Protein AF-A0A381VRX1-F1 (afdb_monomer_lite)

Structure (mmCIF, N/CA/C/O backbone):
data_AF-A0A381VRX1-F1
#
_entry.id   AF-A0A381VRX1-F1
#
loop_
_atom_site.group_PDB
_atom_site.id
_atom_site.type_symbol
_atom_site.label_atom_id
_atom_site.label_alt_id
_atom_site.label_comp_id
_atom_site.label_asym_id
_atom_site.label_entity_id
_atom_site.label_seq_id
_atom_site.pdbx_PDB_ins_code
_atom_site.Cartn_x
_atom_site.Cartn_y
_atom_site.Cartn_z
_atom_site.occupancy
_atom_site.B_iso_or_equiv
_atom_site.auth_seq_id
_atom_site.auth_comp_id
_atom_site.auth_asym_id
_atom_site.auth_atom_id
_atom_site.pdbx_PDB_model_num
ATOM 1 N N . MET A 1 1 ? 22.030 7.143 -60.521 1.00 48.06 1 MET A N 1
ATOM 2 C CA . MET A 1 1 ? 20.843 6.495 -59.911 1.00 48.06 1 MET A CA 1
ATOM 3 C C . MET A 1 1 ? 21.150 5.545 -58.736 1.00 48.06 1 MET A C 1
ATOM 5 O O . MET A 1 1 ? 20.230 4.928 -58.232 1.00 48.06 1 MET A O 1
ATOM 9 N N . LYS A 1 2 ? 22.395 5.451 -58.228 1.00 51.28 2 LYS A N 1
ATOM 10 C CA . LYS A 1 2 ? 22.764 4.557 -57.102 1.00 51.28 2 LYS A CA 1
ATOM 11 C C . LYS A 1 2 ? 22.853 5.228 -55.718 1.00 51.28 2 LYS A C 1
ATOM 13 O O . LYS A 1 2 ? 22.964 4.527 -54.724 1.00 51.28 2 LYS A O 1
ATOM 18 N N . LYS A 1 3 ? 22.794 6.565 -55.631 1.00 51.31 3 LYS A N 1
ATOM 19 C CA . LYS A 1 3 ? 22.964 7.298 -54.357 1.00 51.31 3 LYS A CA 1
ATOM 20 C C . LYS A 1 3 ? 21.687 7.378 -53.509 1.00 51.31 3 LYS A C 1
ATOM 22 O O . LYS A 1 3 ? 21.781 7.436 -52.293 1.00 51.31 3 LYS A O 1
ATOM 27 N N . TYR A 1 4 ? 20.510 7.296 -54.133 1.00 53.47 4 TYR A N 1
ATOM 28 C CA . TYR A 1 4 ? 19.224 7.331 -53.423 1.00 53.47 4 TYR A CA 1
ATOM 29 C C . TYR A 1 4 ? 18.773 5.956 -52.906 1.00 53.47 4 TYR A C 1
ATOM 31 O O . TYR A 1 4 ? 17.928 5.887 -52.025 1.00 53.47 4 TYR A O 1
ATOM 39 N N . SER A 1 5 ? 19.385 4.865 -53.383 1.00 50.56 5 SER A N 1
ATOM 40 C CA . SER A 1 5 ? 19.054 3.503 -52.937 1.00 50.56 5 SER A CA 1
ATOM 41 C C . SER A 1 5 ? 19.577 3.176 -51.532 1.00 50.56 5 SER A C 1
ATOM 43 O O . SER A 1 5 ? 19.091 2.235 -50.918 1.00 50.56 5 SER A O 1
ATOM 45 N N . ILE A 1 6 ? 20.554 3.934 -51.018 1.00 53.62 6 ILE A N 1
ATOM 46 C CA . ILE A 1 6 ? 21.121 3.727 -49.672 1.00 53.62 6 ILE A CA 1
ATOM 47 C C . ILE A 1 6 ? 20.293 4.467 -48.606 1.00 53.62 6 ILE A C 1
ATOM 49 O O . ILE A 1 6 ? 20.218 4.019 -47.467 1.00 53.62 6 ILE A O 1
ATOM 53 N N . LEU A 1 7 ? 19.598 5.551 -48.975 1.00 49.31 7 LEU A N 1
ATOM 54 C CA . LEU A 1 7 ? 18.791 6.335 -48.033 1.00 49.31 7 LEU A CA 1
ATOM 55 C C . LEU A 1 7 ? 17.488 5.618 -47.633 1.00 49.31 7 LEU A C 1
ATOM 57 O O . LEU A 1 7 ? 17.023 5.773 -46.509 1.00 49.31 7 LEU A O 1
ATOM 61 N N . SER A 1 8 ? 16.938 4.769 -48.507 1.00 50.97 8 SER A N 1
ATOM 62 C CA . SER A 1 8 ? 15.748 3.960 -48.203 1.00 50.97 8 SER A CA 1
ATOM 63 C C . SER A 1 8 ? 16.028 2.743 -47.310 1.00 50.97 8 SER A C 1
ATOM 65 O O . SER A 1 8 ? 15.086 2.172 -46.771 1.00 50.97 8 SER A O 1
ATOM 67 N N . LEU A 1 9 ? 17.295 2.355 -47.110 1.00 50.16 9 LEU A N 1
ATOM 68 C CA . LEU A 1 9 ? 17.658 1.202 -46.274 1.00 50.16 9 LEU A CA 1
ATOM 69 C C . LEU A 1 9 ? 17.805 1.564 -44.781 1.00 50.16 9 LEU A C 1
ATOM 71 O O . LEU A 1 9 ? 17.722 0.685 -43.929 1.00 50.16 9 LEU A O 1
ATOM 75 N N . LEU A 1 10 ? 17.967 2.850 -44.439 1.00 51.22 10 LEU A N 1
ATOM 76 C CA . LEU A 1 10 ? 18.175 3.288 -43.049 1.00 51.22 10 LEU A CA 1
ATOM 77 C C . LEU A 1 10 ? 16.875 3.384 -42.222 1.00 51.22 10 LEU A C 1
ATOM 79 O O . LEU A 1 10 ? 16.928 3.465 -41.000 1.00 51.22 10 LEU A O 1
ATOM 83 N N . VAL A 1 11 ? 15.704 3.367 -42.868 1.00 51.97 11 VAL A N 1
ATOM 84 C CA . VAL A 1 11 ? 14.400 3.581 -42.203 1.00 51.97 11 VAL A CA 1
ATOM 85 C C . VAL A 1 11 ? 13.815 2.286 -41.613 1.00 51.97 11 VAL A C 1
ATOM 87 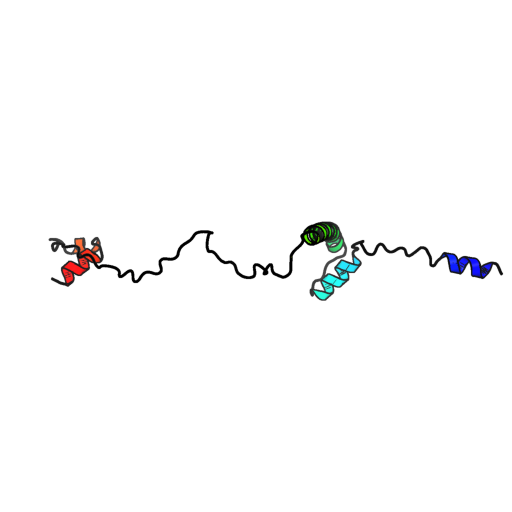O O . VAL A 1 11 ? 12.939 2.338 -40.757 1.00 51.97 11 VAL A O 1
ATOM 90 N N . ILE A 1 12 ? 14.328 1.113 -41.996 1.00 52.44 12 ILE A N 1
ATOM 91 C CA . ILE A 1 12 ? 13.737 -0.189 -41.625 1.00 52.44 12 ILE A CA 1
ATOM 92 C C . ILE A 1 12 ? 14.284 -0.731 -40.280 1.00 52.44 12 ILE A C 1
ATOM 94 O O . ILE A 1 12 ? 13.783 -1.720 -39.759 1.00 52.44 12 ILE A O 1
ATOM 98 N N . ILE A 1 13 ? 15.278 -0.080 -39.658 1.00 55.34 13 ILE A N 1
ATOM 99 C CA . ILE A 1 13 ? 15.962 -0.612 -38.454 1.00 55.34 13 ILE A CA 1
ATOM 100 C C . ILE A 1 13 ? 15.366 -0.085 -37.129 1.00 55.34 13 ILE A C 1
ATOM 102 O O . ILE A 1 13 ? 15.742 -0.545 -36.055 1.00 55.34 13 ILE A O 1
ATOM 106 N N . SER A 1 14 ? 14.381 0.819 -37.148 1.00 48.91 14 SER A N 1
ATOM 107 C CA . SER A 1 14 ? 13.710 1.252 -35.909 1.00 48.91 14 SER A CA 1
ATOM 108 C C . SER A 1 14 ? 12.551 0.316 -35.544 1.00 48.91 14 SER A C 1
ATOM 110 O O . SER A 1 14 ? 11.389 0.708 -35.510 1.00 48.91 14 SER A O 1
ATOM 112 N N . CYS A 1 15 ? 12.862 -0.955 -35.285 1.00 50.94 15 CYS A N 1
ATOM 113 C CA . CYS A 1 15 ? 11.932 -1.857 -34.612 1.00 50.94 15 CYS A CA 1
ATOM 114 C C . CYS A 1 15 ? 12.092 -1.655 -33.100 1.00 50.94 15 CYS A C 1
ATOM 116 O O . CYS A 1 15 ? 12.792 -2.403 -32.420 1.00 50.94 15 CYS A O 1
ATOM 118 N N . SER A 1 16 ? 11.503 -0.581 -32.581 1.00 59.72 16 SER A N 1
ATOM 119 C CA . SER A 1 16 ? 11.380 -0.371 -31.139 1.00 59.72 16 SER A CA 1
ATOM 120 C C . SER A 1 16 ? 10.378 -1.387 -30.608 1.00 59.72 16 SER A C 1
ATOM 122 O O . SER A 1 16 ? 9.220 -1.346 -31.010 1.00 59.72 16 SER A O 1
ATOM 124 N N . ASP A 1 17 ? 10.807 -2.302 -29.740 1.00 64.06 17 ASP A N 1
ATOM 125 C CA . ASP A 1 17 ? 9.885 -3.182 -29.023 1.00 64.06 17 ASP A CA 1
ATOM 126 C C . ASP A 1 17 ? 9.001 -2.303 -28.114 1.00 64.06 17 ASP A C 1
ATOM 128 O O . ASP A 1 17 ? 9.510 -1.758 -27.124 1.00 64.06 17 ASP A O 1
ATOM 132 N N . PRO A 1 18 ? 7.705 -2.102 -28.439 1.00 64.00 18 PRO A N 1
ATOM 133 C CA . PRO A 1 18 ? 6.827 -1.248 -27.639 1.00 64.00 18 PRO A CA 1
ATOM 134 C C . PRO A 1 18 ? 6.639 -1.825 -26.233 1.00 64.00 18 PRO A C 1
ATOM 136 O O . PRO A 1 18 ? 6.239 -1.121 -25.306 1.00 64.00 18 PRO A O 1
ATOM 139 N N . GLU A 1 19 ? 6.972 -3.104 -26.050 1.00 73.69 19 GLU A N 1
ATOM 140 C CA . GLU A 1 19 ? 6.988 -3.768 -24.772 1.00 73.69 19 GLU A CA 1
ATOM 141 C C . GLU A 1 19 ? 8.348 -3.701 -24.068 1.00 73.69 19 GLU A C 1
ATOM 143 O O . GLU A 1 19 ? 8.538 -4.427 -23.105 1.00 73.69 19 GLU A O 1
ATOM 148 N N . LYS A 1 20 ? 9.314 -2.845 -24.389 1.00 86.94 20 LYS A N 1
ATOM 149 C CA . LYS A 1 20 ? 10.513 -2.734 -23.533 1.00 86.94 20 LYS A CA 1
ATOM 150 C C . LYS A 1 20 ? 10.417 -1.545 -22.580 1.00 86.94 20 LYS A C 1
ATOM 152 O O . LYS A 1 20 ? 10.304 -0.407 -23.018 1.00 86.94 20 LYS A O 1
ATOM 157 N N . ILE A 1 21 ? 10.492 -1.779 -21.263 1.00 90.75 21 ILE A N 1
ATOM 158 C CA . ILE A 1 21 ? 10.708 -0.673 -20.312 1.00 90.75 21 ILE A CA 1
ATOM 159 C C . ILE A 1 21 ? 12.183 -0.261 -20.371 1.00 90.75 21 ILE A C 1
ATOM 161 O O . ILE A 1 21 ? 13.073 -1.104 -20.279 1.00 90.75 21 ILE A O 1
ATOM 165 N N . VAL A 1 22 ? 12.427 1.041 -20.520 1.00 92.69 22 VAL A N 1
ATOM 166 C CA . VAL A 1 22 ? 13.761 1.657 -20.547 1.00 92.69 22 VAL A CA 1
ATOM 167 C C . VAL A 1 22 ? 13.829 2.827 -19.564 1.00 92.69 22 VAL A C 1
ATOM 169 O O . VAL A 1 22 ? 12.792 3.362 -19.164 1.00 92.69 22 VAL A O 1
ATOM 172 N N . LYS A 1 23 ? 15.044 3.269 -19.208 1.00 93.56 23 LYS A N 1
ATOM 173 C CA . LYS A 1 23 ? 15.284 4.365 -18.246 1.00 93.56 23 LYS A CA 1
ATOM 174 C C . LYS A 1 23 ? 14.500 5.649 -18.562 1.00 93.56 23 LYS A C 1
ATOM 176 O O . LYS A 1 23 ? 14.034 6.323 -17.652 1.00 93.56 23 LYS A O 1
ATOM 181 N N . GLN A 1 24 ? 14.295 5.963 -19.843 1.00 93.25 24 GLN A N 1
ATOM 182 C CA . GLN A 1 24 ? 13.554 7.156 -20.274 1.00 93.25 24 GLN A CA 1
ATOM 183 C C . GLN A 1 24 ? 12.078 7.149 -19.834 1.00 93.25 24 GLN A C 1
ATOM 185 O O . GLN A 1 24 ? 11.495 8.204 -19.572 1.00 93.25 24 GLN A O 1
ATOM 190 N N . HIS A 1 25 ? 11.466 5.968 -19.705 1.00 94.38 25 HIS A N 1
ATOM 191 C CA . HIS A 1 25 ? 10.113 5.852 -19.158 1.00 94.38 25 HIS A CA 1
ATOM 192 C C . HIS A 1 25 ? 10.089 6.221 -17.671 1.00 94.38 25 HIS A C 1
ATOM 194 O O . HIS A 1 25 ? 9.188 6.935 -17.239 1.00 94.38 25 HIS A O 1
ATOM 200 N N . LEU A 1 26 ? 11.108 5.804 -16.909 1.00 94.81 26 LEU A N 1
ATOM 201 C CA . LEU A 1 26 ? 11.250 6.171 -15.499 1.00 94.81 26 LEU A CA 1
ATOM 202 C C . LEU A 1 26 ? 11.498 7.678 -15.336 1.00 94.81 26 LEU A C 1
ATOM 204 O O . LEU A 1 26 ? 10.826 8.301 -14.525 1.00 94.81 26 LEU A O 1
ATOM 208 N N . GLN A 1 27 ? 12.342 8.281 -16.181 1.00 95.19 27 GLN A N 1
ATOM 209 C CA . GLN A 1 27 ? 12.553 9.740 -16.219 1.00 95.19 27 GLN A CA 1
ATOM 210 C C . GLN A 1 27 ? 11.264 10.530 -16.483 1.00 95.19 27 GLN A C 1
ATOM 212 O O . GLN A 1 27 ? 11.058 11.625 -15.964 1.00 95.19 27 GLN A O 1
ATOM 217 N N . SER A 1 28 ? 10.376 9.982 -17.312 1.00 95.75 28 SER A N 1
ATOM 218 C CA . SER A 1 28 ? 9.078 10.606 -17.569 1.00 95.75 28 SER A CA 1
ATOM 219 C C . SER A 1 28 ? 8.152 10.470 -16.356 1.00 95.75 28 SER A C 1
ATOM 221 O O . SER A 1 28 ? 7.476 11.429 -15.989 1.00 95.75 28 SER A O 1
ATOM 223 N N . ALA A 1 29 ? 8.141 9.298 -15.715 1.00 95.56 29 ALA A N 1
ATOM 224 C CA . ALA A 1 29 ? 7.307 9.018 -14.550 1.00 95.56 29 ALA A CA 1
ATOM 225 C C . ALA A 1 29 ? 7.739 9.810 -13.305 1.00 95.56 29 ALA A C 1
ATOM 227 O O . ALA A 1 29 ? 6.891 10.416 -12.658 1.00 95.56 29 ALA A O 1
ATOM 228 N N . GLU A 1 30 ? 9.038 9.871 -12.998 1.00 96.12 30 GLU A N 1
ATOM 229 C CA . GLU A 1 30 ? 9.556 10.622 -11.844 1.00 96.12 30 GLU A CA 1
ATOM 230 C C . GLU A 1 30 ? 9.189 12.112 -11.949 1.00 96.12 30 GLU A C 1
ATOM 232 O O . GLU A 1 30 ? 8.711 12.693 -10.978 1.00 96.12 30 GLU A O 1
ATOM 237 N N . LYS A 1 31 ? 9.252 12.697 -13.157 1.00 96.75 31 LYS A N 1
ATOM 238 C CA . LYS A 1 31 ? 8.838 14.083 -13.404 1.00 96.75 31 LYS A CA 1
ATOM 239 C C . LYS A 1 31 ? 7.349 14.303 -13.138 1.00 96.75 31 LYS A C 1
ATOM 241 O O . LYS A 1 31 ? 6.981 15.330 -12.576 1.00 96.75 31 LYS A O 1
ATOM 246 N N . LEU A 1 32 ? 6.491 13.361 -13.540 1.00 97.44 32 LEU A N 1
ATOM 247 C CA . LEU A 1 32 ? 5.052 13.428 -13.257 1.00 97.44 32 LEU A CA 1
ATOM 248 C C . LEU A 1 32 ? 4.757 13.289 -11.759 1.00 97.44 32 LEU A C 1
ATOM 250 O O . LEU A 1 32 ? 3.807 13.889 -11.266 1.00 97.44 32 LEU A O 1
ATOM 254 N N . MET A 1 33 ? 5.570 12.509 -11.048 1.00 97.12 33 MET A N 1
ATOM 255 C CA . MET A 1 33 ? 5.440 12.273 -9.610 1.00 97.12 33 MET A CA 1
ATOM 256 C C . MET A 1 33 ? 6.111 13.351 -8.744 1.00 97.12 33 MET A C 1
ATOM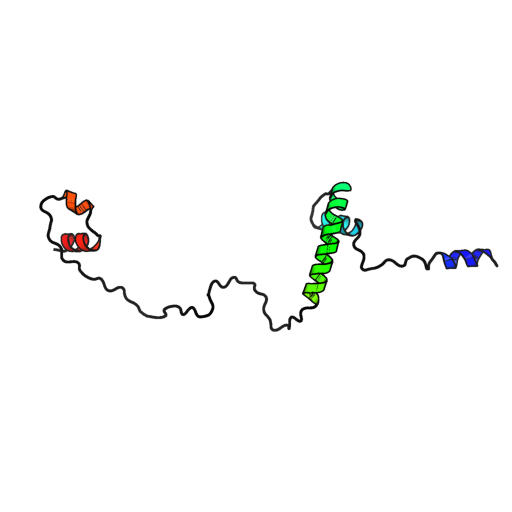 258 O O . MET A 1 33 ? 5.928 13.336 -7.531 1.00 97.12 33 MET A O 1
ATOM 262 N N . GLY A 1 34 ? 6.875 14.276 -9.336 1.00 97.31 34 GLY A N 1
ATOM 263 C CA . GLY A 1 34 ? 7.638 15.285 -8.595 1.00 97.31 34 GLY A CA 1
ATOM 264 C C . GLY A 1 34 ? 8.839 14.708 -7.837 1.00 97.31 34 GLY A C 1
ATOM 265 O O . GLY A 1 34 ? 9.183 15.208 -6.770 1.00 97.31 34 GLY A O 1
ATOM 266 N N . LEU A 1 35 ? 9.444 13.642 -8.364 1.00 97.19 35 LEU A N 1
ATOM 267 C CA . LEU A 1 35 ? 10.620 12.976 -7.805 1.00 97.19 35 LEU A CA 1
ATOM 268 C C . LEU A 1 35 ? 11.850 13.228 -8.682 1.00 97.19 35 LEU A C 1
ATOM 270 O O . LEU A 1 35 ? 11.740 13.360 -9.901 1.00 97.19 35 LEU A O 1
ATOM 274 N N . GLU A 1 36 ? 13.027 13.230 -8.060 1.00 96.81 36 GLU A N 1
ATOM 275 C CA . GLU A 1 36 ? 14.315 13.332 -8.745 1.00 96.81 36 GLU A CA 1
ATOM 276 C C . GLU A 1 36 ? 15.191 12.138 -8.372 1.00 96.81 36 GLU A C 1
ATOM 278 O O . GLU A 1 36 ? 15.421 11.873 -7.194 1.00 96.81 36 GLU A O 1
ATOM 283 N N . PHE A 1 37 ? 15.688 11.429 -9.384 1.00 97.06 37 PHE A N 1
ATOM 284 C CA . PHE A 1 37 ? 16.629 10.327 -9.215 1.00 97.06 37 PHE A CA 1
ATOM 285 C C . PHE A 1 37 ? 17.927 10.614 -9.974 1.00 97.06 37 PHE A C 1
ATOM 287 O O . PHE A 1 37 ? 17.943 11.241 -11.039 1.00 97.06 37 PHE A O 1
ATOM 294 N N . THR A 1 38 ? 19.042 10.122 -9.456 1.00 97.44 38 THR A N 1
ATOM 295 C CA . THR A 1 38 ? 20.316 10.040 -10.176 1.00 97.44 38 THR A CA 1
ATOM 296 C C . THR A 1 38 ? 20.274 8.915 -11.214 1.00 97.44 38 THR A C 1
ATOM 298 O O . THR A 1 38 ? 19.414 8.035 -11.174 1.00 97.44 38 THR A O 1
ATOM 301 N N . ASP A 1 39 ? 21.208 8.900 -12.170 1.00 96.12 39 ASP A N 1
ATOM 302 C CA . ASP A 1 39 ? 21.255 7.817 -13.169 1.00 96.12 39 ASP A CA 1
ATOM 303 C C . ASP A 1 39 ? 21.483 6.437 -12.522 1.00 96.12 39 ASP A C 1
ATOM 305 O O . ASP A 1 39 ? 20.817 5.471 -12.878 1.00 96.12 39 ASP A O 1
ATOM 309 N N . SER A 1 40 ? 22.328 6.361 -11.488 1.00 97.56 40 SER A N 1
ATOM 310 C CA . SER A 1 40 ? 22.586 5.110 -10.759 1.00 97.56 40 SER A CA 1
ATOM 311 C C . SER A 1 40 ? 21.359 4.590 -10.0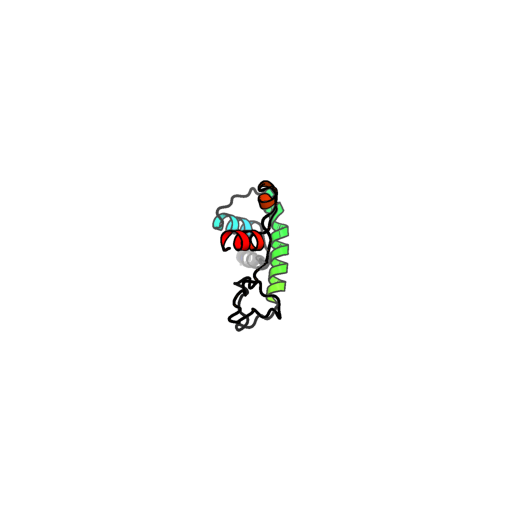01 1.00 97.56 40 SER A C 1
ATOM 313 O O . SER A 1 40 ? 21.160 3.378 -9.889 1.00 97.56 40 SER A O 1
ATOM 315 N N . GLU A 1 41 ? 20.526 5.483 -9.466 1.00 97.56 41 GLU A N 1
ATOM 316 C CA . GLU A 1 41 ? 19.274 5.097 -8.806 1.00 97.56 41 GLU A CA 1
ATOM 317 C C . GLU A 1 41 ? 18.263 4.581 -9.828 1.00 97.56 41 GLU A C 1
ATOM 319 O O . GLU A 1 41 ? 17.653 3.533 -9.612 1.00 97.56 41 GLU A O 1
ATOM 324 N N . ARG A 1 42 ? 18.149 5.239 -10.989 1.00 96.94 42 ARG A N 1
ATOM 325 C CA . ARG A 1 42 ? 17.298 4.757 -12.088 1.00 96.94 42 ARG A CA 1
ATOM 326 C C . ARG A 1 42 ? 17.699 3.360 -12.557 1.00 96.94 42 ARG A C 1
ATOM 328 O O . ARG A 1 42 ? 16.825 2.542 -12.845 1.00 96.94 42 ARG A O 1
ATOM 335 N N . ASP A 1 43 ? 18.995 3.069 -12.575 1.00 96.00 43 ASP A N 1
ATOM 336 C CA . ASP A 1 43 ? 19.528 1.756 -12.960 1.00 96.00 43 ASP A CA 1
ATOM 337 C C . ASP A 1 43 ? 19.159 0.676 -11.964 1.00 96.00 43 ASP A C 1
ATOM 339 O O . ASP A 1 43 ? 18.822 -0.440 -12.353 1.00 96.00 43 ASP A O 1
ATOM 343 N N . SER A 1 44 ? 19.157 1.042 -10.687 1.00 97.12 44 SER A N 1
ATOM 344 C CA . SER A 1 44 ? 18.763 0.155 -9.599 1.00 97.12 44 SER A CA 1
ATOM 345 C C . SER A 1 44 ? 17.252 -0.115 -9.601 1.00 97.12 44 SER A C 1
ATOM 347 O O . SER A 1 44 ? 16.822 -1.219 -9.277 1.00 97.12 44 SER A O 1
ATOM 349 N N . ILE A 1 45 ? 16.437 0.864 -10.009 1.00 96.56 45 ILE A N 1
ATOM 350 C CA . ILE A 1 45 ? 14.969 0.754 -10.063 1.00 96.56 45 ILE A CA 1
ATOM 351 C C . ILE A 1 45 ? 14.494 -0.053 -11.283 1.00 96.56 45 ILE A C 1
ATOM 353 O O . ILE A 1 45 ? 13.502 -0.784 -11.203 1.00 96.56 45 ILE A O 1
ATOM 357 N N . LEU A 1 46 ? 15.176 0.080 -12.425 1.00 95.56 46 LEU A N 1
ATOM 358 C CA . LEU A 1 46 ? 14.719 -0.451 -13.713 1.00 95.56 46 LEU A CA 1
ATOM 359 C C . LEU A 1 46 ? 14.367 -1.958 -13.696 1.00 95.56 46 LEU A C 1
ATOM 361 O O . LEU A 1 46 ? 13.303 -2.297 -14.224 1.00 95.56 46 LEU A O 1
ATOM 365 N N . PRO A 1 47 ? 15.163 -2.865 -13.090 1.00 95.69 47 PRO A N 1
ATOM 366 C CA . PRO A 1 47 ? 14.807 -4.282 -12.997 1.00 95.69 47 PRO A CA 1
ATOM 367 C C . PRO A 1 47 ? 13.482 -4.523 -12.262 1.00 95.69 47 PRO A C 1
ATOM 369 O O . PRO A 1 47 ? 12.651 -5.293 -12.742 1.00 95.69 47 PRO A O 1
ATOM 372 N N . GLY A 1 48 ? 13.243 -3.810 -11.157 1.00 96.56 48 GLY A N 1
ATOM 373 C CA . GLY A 1 48 ? 12.007 -3.931 -10.380 1.00 96.56 48 GLY A CA 1
ATOM 374 C C . GLY A 1 48 ? 10.775 -3.477 -11.164 1.00 96.56 48 GLY A C 1
ATOM 375 O O . GLY A 1 48 ? 9.729 -4.119 -11.110 1.00 96.56 48 GLY A O 1
ATOM 376 N N . LEU A 1 49 ? 10.892 -2.423 -11.980 1.00 94.69 49 LEU A N 1
ATOM 377 C CA . LEU A 1 49 ? 9.797 -2.005 -12.865 1.00 94.69 49 LEU A CA 1
ATOM 378 C C . LEU A 1 49 ? 9.477 -3.042 -13.946 1.00 94.69 49 LEU A C 1
ATOM 380 O O . LEU A 1 49 ? 8.311 -3.218 -14.306 1.00 94.69 49 LEU A O 1
ATOM 384 N N . ILE A 1 50 ? 10.498 -3.720 -14.477 1.00 94.56 50 ILE A N 1
ATOM 385 C CA . ILE A 1 50 ? 10.313 -4.795 -15.458 1.00 94.56 50 ILE A CA 1
ATOM 386 C C . ILE A 1 50 ? 9.558 -5.963 -14.814 1.00 94.56 50 ILE A C 1
ATOM 388 O O . ILE A 1 50 ? 8.599 -6.462 -15.409 1.00 94.56 50 ILE A O 1
ATOM 392 N N .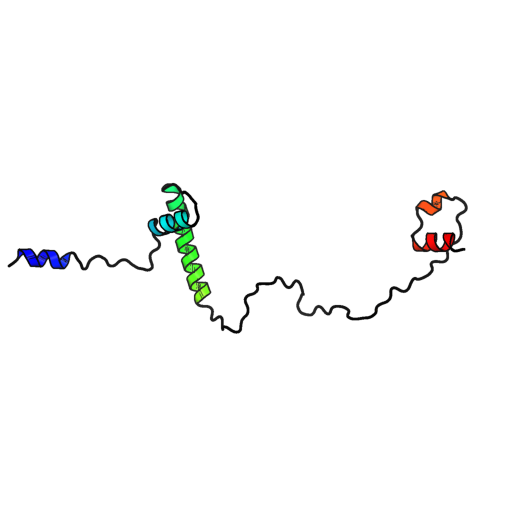 GLU A 1 51 ? 9.937 -6.348 -13.594 1.00 95.88 51 GLU A N 1
ATOM 393 C CA . GLU A 1 51 ? 9.259 -7.392 -12.823 1.00 95.88 51 GLU A CA 1
ATOM 394 C C . GLU A 1 51 ? 7.799 -7.021 -12.523 1.00 95.88 51 GLU A C 1
ATOM 396 O O . GLU A 1 51 ? 6.887 -7.771 -12.880 1.00 95.88 51 GLU A O 1
ATOM 401 N N . LEU A 1 52 ? 7.560 -5.829 -11.965 1.00 95.75 52 LEU A N 1
ATOM 402 C CA . LEU A 1 52 ? 6.215 -5.326 -11.667 1.00 95.75 52 LEU A CA 1
ATOM 403 C C . LEU A 1 52 ? 5.332 -5.312 -12.914 1.00 95.75 52 LEU A C 1
ATOM 405 O O . LEU A 1 52 ? 4.156 -5.667 -12.852 1.00 95.75 52 LEU A O 1
ATOM 409 N N . ARG A 1 53 ? 5.879 -4.948 -14.080 1.00 93.88 53 ARG A N 1
ATOM 410 C CA . ARG A 1 53 ? 5.109 -5.000 -15.326 1.00 93.88 53 ARG A CA 1
ATOM 411 C C . ARG A 1 53 ? 4.693 -6.425 -15.687 1.00 93.88 53 ARG A C 1
ATOM 413 O O . ARG A 1 53 ? 3.583 -6.609 -16.184 1.00 93.88 53 ARG A O 1
ATOM 420 N N . GLY A 1 54 ? 5.559 -7.412 -15.462 1.00 94.00 54 GLY A N 1
ATOM 421 C CA . GLY A 1 54 ? 5.218 -8.827 -15.612 1.00 94.00 54 GLY A CA 1
ATOM 422 C C . GLY A 1 54 ? 4.041 -9.212 -14.716 1.00 94.00 54 GLY A C 1
ATOM 423 O O . GLY A 1 54 ? 3.024 -9.687 -15.215 1.00 94.00 54 GLY A O 1
ATOM 424 N N . GLN A 1 55 ? 4.120 -8.865 -13.432 1.00 96.69 55 GLN A N 1
ATOM 425 C CA . GLN A 1 55 ? 3.053 -9.123 -12.461 1.00 96.69 55 GLN A CA 1
ATOM 426 C C . GLN A 1 55 ? 1.728 -8.450 -12.860 1.00 96.69 55 GLN A C 1
ATOM 428 O O . GLN A 1 55 ? 0.673 -9.080 -12.826 1.00 96.69 55 GLN A O 1
ATOM 433 N N . TYR A 1 56 ? 1.757 -7.197 -13.329 1.00 95.31 56 TYR A N 1
ATOM 434 C CA . TYR A 1 56 ? 0.557 -6.528 -13.844 1.00 95.31 56 TYR A CA 1
ATOM 435 C C . TYR A 1 56 ? -0.026 -7.219 -15.080 1.00 95.31 56 TYR A C 1
ATOM 437 O O . TYR A 1 56 ? -1.248 -7.260 -15.228 1.00 95.31 56 TYR A O 1
ATOM 445 N N . LYS A 1 57 ? 0.813 -7.749 -15.981 1.00 94.06 57 LYS A N 1
ATOM 446 C CA . LYS A 1 57 ? 0.326 -8.545 -17.117 1.00 94.06 57 LYS A CA 1
ATOM 447 C C . LYS A 1 57 ? -0.374 -9.808 -16.628 1.00 94.06 57 LYS A C 1
ATOM 449 O O . LYS A 1 57 ? -1.417 -10.140 -17.178 1.00 94.06 57 LYS A O 1
ATOM 454 N N . ASP A 1 58 ? 0.155 -10.472 -15.605 1.00 95.75 58 ASP A N 1
ATOM 455 C CA . ASP A 1 58 ? -0.473 -11.658 -15.020 1.00 95.75 58 ASP A CA 1
ATOM 456 C C . ASP A 1 58 ? -1.809 -11.331 -14.347 1.00 95.75 58 ASP A C 1
ATOM 458 O O . ASP A 1 58 ? -2.802 -12.000 -14.620 1.00 95.75 58 ASP A O 1
ATOM 462 N N . LEU A 1 59 ? -1.882 -10.245 -13.570 1.00 94.06 59 LEU A N 1
ATOM 463 C CA . LEU A 1 59 ? -3.137 -9.776 -12.970 1.00 94.06 59 LEU A CA 1
ATOM 464 C C . LEU A 1 59 ? -4.205 -9.457 -14.024 1.00 94.06 59 LEU A C 1
ATOM 466 O O . LEU A 1 59 ? -5.373 -9.774 -13.834 1.00 94.06 59 LEU A O 1
ATOM 470 N N . ARG A 1 60 ? -3.814 -8.870 -15.162 1.00 93.31 60 ARG A N 1
ATOM 471 C CA . ARG A 1 60 ? -4.734 -8.543 -16.267 1.00 93.31 60 ARG A CA 1
ATOM 472 C C . ARG A 1 60 ? -5.227 -9.758 -17.055 1.00 93.31 60 ARG A C 1
ATOM 474 O O . ARG A 1 60 ? -6.125 -9.595 -17.874 1.00 93.31 60 ARG A O 1
ATOM 481 N N . LYS A 1 61 ? -4.661 -10.952 -16.837 1.00 95.06 61 LYS A N 1
ATOM 482 C CA . LYS A 1 61 ? -5.205 -12.205 -17.390 1.00 95.06 61 LYS A CA 1
ATOM 483 C C . LYS A 1 61 ? -6.434 -12.685 -16.620 1.00 95.06 61 LYS A C 1
ATOM 485 O O . LYS A 1 61 ? -7.170 -13.516 -17.139 1.00 95.06 61 LYS A O 1
ATOM 490 N N . LEU A 1 62 ? -6.642 -12.202 -15.392 1.00 91.75 62 LEU A N 1
ATOM 491 C CA . LEU A 1 62 ? -7.825 -12.537 -14.614 1.00 91.75 62 LEU A CA 1
ATOM 492 C C . LEU A 1 62 ? -9.056 -11.871 -15.237 1.00 91.75 62 LEU A C 1
ATOM 494 O O . LEU A 1 62 ? -9.109 -10.649 -15.375 1.00 91.75 62 LEU A O 1
ATOM 498 N N . GLU A 1 63 ? -10.063 -12.672 -15.574 1.00 90.44 63 GLU A N 1
ATOM 499 C CA . GLU A 1 63 ? -11.355 -12.151 -16.007 1.00 90.44 63 GLU A CA 1
ATOM 500 C C . GLU A 1 63 ? -12.103 -11.573 -14.801 1.00 90.44 63 GLU A C 1
ATOM 502 O O . GLU A 1 63 ? -12.578 -12.298 -13.927 1.00 90.44 63 GLU A O 1
ATOM 507 N N . LEU A 1 64 ? -12.189 -10.244 -14.750 1.00 86.06 64 LEU A N 1
ATOM 508 C CA . LEU A 1 64 ? -12.953 -9.502 -13.752 1.00 86.06 64 LEU A CA 1
ATOM 509 C C . LEU A 1 64 ? -14.212 -8.939 -14.419 1.00 86.06 64 LEU A C 1
ATOM 511 O O . LEU A 1 64 ? -14.149 -7.880 -15.049 1.00 86.06 64 LEU A O 1
ATOM 515 N N . PRO A 1 65 ? -15.356 -9.640 -14.344 1.00 89.69 65 PRO A N 1
ATOM 516 C CA . PRO A 1 65 ? -16.580 -9.149 -14.953 1.00 89.69 65 PRO A CA 1
ATOM 517 C C . PRO A 1 65 ? -17.069 -7.883 -14.237 1.00 89.69 65 PRO A C 1
ATOM 519 O O . PRO A 1 65 ? -16.956 -7.764 -13.021 1.00 89.69 65 PRO A O 1
ATOM 522 N N . ASN A 1 66 ? -17.677 -6.956 -14.984 1.00 89.38 66 ASN A N 1
ATOM 523 C CA . ASN A 1 66 ? -18.072 -5.623 -14.490 1.00 89.38 66 ASN A CA 1
ATOM 524 C C . ASN A 1 66 ? -19.027 -5.624 -13.279 1.00 89.38 66 ASN A C 1
ATOM 526 O O . ASN A 1 66 ? -19.205 -4.587 -12.648 1.00 89.38 66 ASN A O 1
ATOM 530 N N . HIS A 1 67 ? -19.675 -6.753 -12.970 1.00 89.62 67 HIS A N 1
ATOM 531 C CA . HIS A 1 67 ? -20.534 -6.886 -11.790 1.00 89.62 67 HIS A CA 1
ATOM 532 C C . HIS A 1 67 ? -19.748 -7.146 -10.493 1.00 89.62 67 HIS A C 1
ATOM 534 O O . HIS A 1 67 ? -20.322 -7.068 -9.408 1.00 89.62 67 HIS A O 1
ATOM 540 N N . VAL A 1 68 ? -18.455 -7.474 -10.578 1.00 84.25 68 VAL A N 1
ATOM 541 C CA . VAL A 1 68 ? -17.583 -7.623 -9.410 1.00 84.25 68 VAL A CA 1
ATOM 542 C C . VAL A 1 68 ? -17.209 -6.229 -8.924 1.00 84.25 68 VAL A C 1
ATOM 544 O O . VAL A 1 68 ? -16.471 -5.499 -9.582 1.00 84.25 68 VAL A O 1
ATOM 547 N N . THR A 1 69 ? -17.744 -5.845 -7.767 1.00 81.62 69 THR A N 1
ATOM 548 C CA . THR A 1 69 ? -17.402 -4.567 -7.137 1.00 81.62 69 THR A CA 1
ATOM 549 C C . THR A 1 69 ? -15.943 -4.552 -6.688 1.00 81.62 69 THR A C 1
ATOM 551 O O . THR A 1 69 ? -15.398 -5.566 -6.249 1.00 81.62 69 THR A O 1
ATOM 554 N N . PHE A 1 70 ? -15.318 -3.375 -6.725 1.00 80.69 70 PHE A N 1
ATOM 555 C CA . PHE A 1 70 ? -14.039 -3.176 -6.056 1.00 80.69 70 PHE A CA 1
ATOM 556 C C . PHE A 1 70 ? -14.210 -3.367 -4.540 1.00 80.69 70 PHE A C 1
ATOM 558 O O . PHE A 1 70 ? -15.214 -2.903 -3.982 1.00 80.69 70 PHE A O 1
ATOM 565 N N . PRO A 1 71 ? -13.240 -3.990 -3.848 1.00 79.75 71 PRO A N 1
ATOM 566 C CA . PRO A 1 71 ? -13.244 -4.104 -2.395 1.00 79.75 71 PRO A CA 1
ATOM 567 C C . PRO A 1 71 ? -12.818 -2.766 -1.765 1.00 79.75 71 PRO A C 1
ATOM 569 O O . PRO A 1 71 ? -11.780 -2.666 -1.121 1.00 79.75 71 PRO A O 1
ATOM 572 N N . LEU A 1 72 ? -13.598 -1.704 -1.995 1.00 78.50 72 LEU A N 1
ATOM 573 C CA . LEU A 1 72 ? -13.310 -0.349 -1.499 1.00 78.50 72 LEU A CA 1
ATOM 574 C C . LEU A 1 72 ? -13.496 -0.222 0.015 1.00 78.50 72 LEU A C 1
ATOM 576 O O . LEU A 1 72 ? -12.985 0.714 0.625 1.00 78.50 72 LEU A O 1
ATOM 580 N N . TYR A 1 73 ? -14.229 -1.158 0.614 1.00 74.56 73 TYR A N 1
ATOM 581 C CA . TYR A 1 73 ? -14.547 -1.155 2.029 1.00 74.56 73 TYR A CA 1
ATOM 582 C C . TYR A 1 73 ? -13.956 -2.393 2.681 1.00 74.56 73 TYR A C 1
ATOM 584 O O . TYR A 1 73 ? -14.261 -3.524 2.300 1.00 74.56 73 TYR A O 1
ATOM 592 N N . PHE A 1 74 ? -13.136 -2.169 3.703 1.00 69.69 74 PHE A N 1
ATOM 593 C CA . PHE A 1 74 ? -12.842 -3.209 4.670 1.00 69.69 74 PHE A CA 1
ATOM 594 C C . PHE A 1 74 ? -14.124 -3.462 5.464 1.00 69.69 74 PHE A C 1
ATOM 596 O O . PHE A 1 74 ? -14.515 -2.646 6.296 1.00 69.69 74 PHE A O 1
ATOM 603 N N . LEU A 1 75 ? -14.815 -4.557 5.152 1.00 69.94 75 LEU A N 1
ATOM 604 C CA . LEU A 1 75 ? -15.954 -5.035 5.926 1.00 69.94 75 LEU A CA 1
ATOM 605 C C . LEU A 1 75 ? -15.410 -6.047 6.943 1.00 69.94 75 LEU A C 1
ATOM 607 O O . LEU A 1 75 ? -15.198 -7.198 6.570 1.00 69.94 75 LEU A O 1
ATOM 611 N N . PRO A 1 76 ? -15.165 -5.659 8.212 1.00 70.31 76 PRO A N 1
ATOM 612 C CA . PRO A 1 76 ? -14.568 -6.537 9.223 1.00 70.31 76 PRO A CA 1
ATOM 613 C C . PRO A 1 76 ? -15.481 -7.696 9.648 1.00 70.31 76 PRO A C 1
ATOM 615 O O . PRO A 1 76 ? -15.141 -8.430 10.575 1.00 70.31 76 PRO A O 1
ATOM 618 N N . GLN A 1 77 ? -16.648 -7.864 9.019 1.00 69.44 77 GLN A N 1
ATOM 619 C CA . GLN A 1 77 ? -17.517 -8.986 9.325 1.00 69.44 77 GLN A CA 1
ATOM 620 C C . GLN A 1 77 ? -16.837 -10.275 8.852 1.00 69.44 77 GLN A C 1
ATOM 622 O O . GLN A 1 77 ? -16.526 -10.450 7.671 1.00 69.44 77 GLN A O 1
ATOM 627 N N . SER A 1 78 ? -16.617 -11.202 9.775 1.00 69.00 78 SER A N 1
ATOM 628 C CA . SER A 1 78 ? -16.319 -12.574 9.399 1.00 69.00 78 SER A CA 1
ATOM 629 C C . SER A 1 78 ? -17.556 -13.179 8.733 1.00 69.00 78 SER A C 1
ATOM 631 O O . SER A 1 78 ? -18.701 -12.861 9.073 1.00 69.00 78 SER A O 1
ATOM 633 N N . SER A 1 79 ? -17.348 -14.054 7.750 1.00 72.38 79 SER A N 1
ATOM 634 C CA . SER A 1 79 ? -18.447 -14.807 7.148 1.00 72.38 79 SER A CA 1
ATOM 635 C C . SER A 1 79 ? -19.187 -15.594 8.236 1.00 72.38 79 SER A C 1
ATOM 637 O O . SER A 1 79 ? -18.579 -16.427 8.906 1.00 72.38 79 SER A O 1
ATOM 639 N N . GLY A 1 80 ? -20.487 -15.340 8.398 1.00 73.75 80 GLY A N 1
ATOM 640 C CA . GLY A 1 80 ? -21.339 -16.028 9.375 1.00 73.75 80 GLY A CA 1
ATOM 641 C C . GLY A 1 80 ? -21.543 -15.296 10.705 1.00 73.75 80 GLY A C 1
ATOM 642 O O . GLY A 1 80 ? -22.255 -15.817 11.560 1.00 73.75 80 GLY A O 1
ATOM 643 N N . LEU A 1 81 ? -20.982 -14.096 10.888 1.00 77.25 81 LEU A N 1
ATOM 644 C CA . LEU A 1 81 ? -21.264 -13.277 12.066 1.00 77.25 81 LEU A CA 1
ATOM 645 C C . LEU A 1 81 ? -22.711 -12.756 12.022 1.00 77.25 81 LEU A C 1
ATOM 647 O O . LEU A 1 81 ? -23.063 -11.956 11.156 1.00 77.25 81 LEU A O 1
ATOM 651 N N . GLN A 1 82 ? -23.549 -13.205 12.956 1.00 76.44 82 GLN A N 1
ATOM 652 C CA . GLN A 1 82 ? -24.878 -12.635 13.180 1.00 76.44 82 GLN A CA 1
ATOM 653 C C . GLN A 1 82 ? -24.782 -11.609 14.306 1.00 76.44 82 GLN A C 1
ATOM 655 O O . GLN A 1 82 ? -24.418 -11.950 15.430 1.00 76.44 82 GLN A O 1
ATOM 660 N N . PHE A 1 83 ? -25.090 -10.348 14.006 1.00 72.62 83 PHE A N 1
ATOM 661 C CA . PHE A 1 83 ? -25.197 -9.328 15.043 1.00 72.62 83 PHE A CA 1
ATOM 662 C C . PHE A 1 83 ? -26.481 -9.556 15.847 1.00 72.62 83 PHE A C 1
ATOM 664 O O . PHE A 1 83 ? -27.524 -9.807 15.239 1.00 72.62 83 PHE A O 1
ATOM 671 N N . PRO A 1 84 ? -26.443 -9.463 17.187 1.00 78.31 84 PRO A N 1
ATOM 672 C CA . PRO A 1 84 ? -27.665 -9.479 17.972 1.00 78.31 84 PRO A CA 1
ATOM 673 C C . PRO A 1 84 ? -28.534 -8.284 17.560 1.00 78.31 84 PRO A C 1
ATOM 675 O O . PRO A 1 84 ? -28.105 -7.135 17.614 1.00 78.31 84 PRO A O 1
ATOM 678 N N . THR A 1 85 ? -29.756 -8.565 17.112 1.00 75.00 85 THR A N 1
ATOM 679 C CA . THR A 1 85 ? -30.753 -7.558 16.702 1.00 75.00 85 THR A CA 1
ATOM 680 C C . THR A 1 85 ? -31.833 -7.348 17.771 1.00 75.00 85 THR A C 1
ATOM 682 O O . THR A 1 85 ? -32.898 -6.811 17.474 1.00 75.00 85 THR A O 1
ATOM 685 N N . GLY A 1 86 ? -31.609 -7.861 18.985 1.00 73.06 86 GLY A N 1
ATOM 686 C CA . GLY A 1 86 ? -32.603 -7.935 20.055 1.00 73.06 86 GLY A CA 1
ATOM 687 C C . GLY A 1 86 ? -32.754 -6.648 20.870 1.00 73.06 86 GLY A C 1
ATOM 688 O O . GLY A 1 86 ? -31.848 -5.821 20.935 1.00 73.06 86 GLY A O 1
ATOM 689 N N . ASN A 1 87 ? -33.895 -6.523 21.558 1.00 70.75 87 ASN A N 1
ATOM 690 C CA . ASN A 1 87 ? -34.130 -5.535 22.621 1.00 70.75 87 ASN A CA 1
ATOM 691 C C . ASN A 1 87 ? -33.517 -6.011 23.949 1.00 70.75 87 ASN A C 1
ATOM 693 O O . ASN A 1 87 ? -34.200 -5.994 24.975 1.00 70.75 87 ASN A O 1
ATOM 697 N N . ASP A 1 88 ? -32.283 -6.512 23.934 1.00 71.00 88 ASP A N 1
ATOM 698 C CA . ASP A 1 88 ? -31.666 -7.057 25.141 1.00 71.00 88 ASP A CA 1
ATOM 699 C C . ASP A 1 88 ? -31.519 -5.937 26.173 1.00 71.00 88 ASP A C 1
ATOM 701 O O . ASP A 1 88 ? -30.707 -5.020 26.041 1.00 71.00 88 ASP A O 1
ATOM 705 N N . GLN A 1 89 ? -32.373 -5.981 27.192 1.00 71.06 89 GLN A N 1
ATOM 706 C CA . GLN A 1 89 ? -32.297 -5.080 28.327 1.00 71.06 89 GLN A CA 1
ATOM 707 C C . GLN A 1 89 ? -31.391 -5.725 29.359 1.00 71.06 89 GLN A C 1
ATOM 709 O O . GLN A 1 89 ? -31.617 -6.862 29.779 1.00 71.06 89 GLN A O 1
ATOM 714 N N . TYR A 1 90 ? -30.366 -4.990 29.775 1.00 72.62 90 TYR A N 1
ATOM 715 C CA . TYR A 1 90 ? -29.540 -5.408 30.892 1.00 72.62 90 TYR A CA 1
ATOM 716 C C . TYR A 1 90 ? -30.421 -5.515 32.142 1.00 72.62 90 TYR A C 1
ATOM 718 O O . TYR A 1 90 ? -30.951 -4.515 32.628 1.00 72.62 90 TYR A O 1
ATOM 726 N N . GLN A 1 91 ? -30.618 -6.734 32.639 1.00 77.62 91 GLN A N 1
ATOM 727 C CA . GLN A 1 91 ? -31.355 -6.961 33.876 1.00 77.62 91 GLN A CA 1
ATOM 728 C C . GLN A 1 91 ? -30.415 -6.702 35.049 1.00 77.62 91 GLN A C 1
ATOM 730 O O . GLN A 1 91 ? -29.492 -7.478 35.294 1.00 77.62 91 GLN A O 1
ATOM 735 N N . PHE A 1 92 ? -30.648 -5.609 35.773 1.00 76.69 92 PHE A N 1
ATOM 736 C CA . PHE A 1 92 ? -29.936 -5.345 37.017 1.00 76.69 92 PHE A CA 1
ATOM 737 C C . PHE A 1 92 ? -30.294 -6.428 38.035 1.00 76.69 92 PHE A C 1
ATOM 739 O O . PHE A 1 92 ? -31.429 -6.502 38.502 1.00 76.69 92 PHE A O 1
ATOM 746 N N . GLN A 1 93 ? -29.325 -7.282 38.350 1.00 83.50 93 GLN A N 1
ATOM 747 C CA . GLN A 1 93 ? -29.439 -8.225 39.451 1.00 83.50 93 GLN A CA 1
ATOM 748 C C . GLN A 1 93 ? -29.001 -7.522 40.728 1.00 83.50 93 GLN A C 1
ATOM 750 O O . GLN A 1 93 ? -27.930 -6.915 40.776 1.00 83.50 93 GLN A O 1
ATOM 755 N N . GLU A 1 94 ? -29.850 -7.578 41.746 1.00 86.69 94 GLU A N 1
ATOM 756 C CA . GLU A 1 94 ? -29.497 -7.072 43.061 1.00 86.69 94 GLU A CA 1
ATOM 757 C C . GLU A 1 94 ? -28.581 -8.069 43.770 1.00 86.69 94 GLU A C 1
ATOM 759 O O . GLU A 1 94 ? -28.912 -9.249 43.898 1.00 86.69 94 GLU A O 1
ATOM 764 N N . ILE A 1 95 ? -27.438 -7.574 44.238 1.00 93.12 95 ILE A N 1
ATOM 765 C CA . ILE A 1 95 ? -26.523 -8.328 45.087 1.00 93.12 95 ILE A CA 1
ATOM 766 C C . ILE A 1 95 ? -26.805 -7.877 46.514 1.00 93.12 95 ILE A C 1
ATOM 768 O O . ILE A 1 95 ? -26.438 -6.773 46.900 1.00 93.12 95 ILE A O 1
ATOM 772 N N . VAL A 1 96 ? -27.536 -8.703 47.260 1.00 93.81 96 VAL A N 1
ATOM 773 C CA . VAL A 1 96 ? -27.840 -8.430 48.668 1.00 93.81 96 VAL A CA 1
ATOM 774 C C . VAL A 1 96 ? -26.551 -8.557 49.467 1.00 93.81 96 VAL A C 1
ATOM 776 O O . VAL A 1 96 ? -25.855 -9.570 49.363 1.00 93.81 96 VAL A O 1
ATOM 779 N N . THR A 1 97 ? -26.228 -7.531 50.245 1.00 94.44 97 THR A N 1
ATOM 780 C CA . THR A 1 97 ? -24.963 -7.456 50.974 1.00 94.44 97 THR A CA 1
ATOM 781 C C . THR A 1 97 ? -25.162 -6.777 52.314 1.00 94.44 97 THR A C 1
ATOM 783 O O . THR A 1 97 ? -25.822 -5.746 52.398 1.00 94.44 97 THR A O 1
ATOM 786 N N . ASP A 1 98 ? -24.572 -7.347 53.358 1.00 94.62 98 ASP A N 1
ATOM 787 C CA . ASP A 1 98 ? -24.585 -6.749 54.686 1.00 94.62 98 ASP A CA 1
ATOM 788 C C . ASP A 1 98 ? -23.511 -5.665 54.803 1.00 94.62 98 ASP A C 1
ATOM 790 O O . ASP A 1 98 ? -22.450 -5.736 54.176 1.00 94.62 98 ASP A O 1
ATOM 794 N N . ARG A 1 99 ? -23.782 -4.644 55.620 1.00 93.62 99 ARG A N 1
ATOM 795 C CA . ARG A 1 99 ? -22.796 -3.602 55.910 1.00 93.62 99 ARG A CA 1
ATOM 796 C C . ARG A 1 99 ? -21.633 -4.219 56.705 1.00 93.62 99 ARG A C 1
ATOM 798 O O . ARG A 1 99 ? -21.900 -4.777 57.770 1.00 93.62 99 ARG A O 1
ATOM 805 N N . PRO A 1 100 ? -20.375 -4.068 56.255 1.00 94.75 100 PRO A N 1
ATOM 806 C CA . PRO A 1 100 ? -19.224 -4.574 56.992 1.00 94.75 100 PRO A CA 1
ATOM 807 C C . PRO A 1 100 ? -19.010 -3.811 58.306 1.00 94.75 100 PRO A C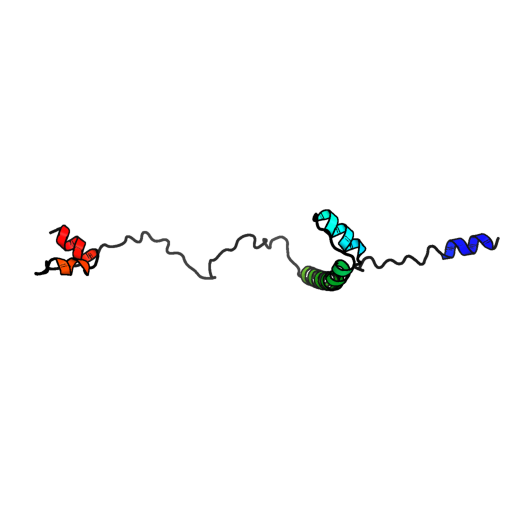 1
ATOM 809 O O . PRO A 1 100 ? -19.396 -2.642 58.446 1.00 94.75 100 PRO A O 1
ATOM 812 N N . ASP A 1 101 ? -18.370 -4.481 59.264 1.00 95.88 101 ASP A N 1
ATOM 813 C CA . ASP A 1 101 ? -18.033 -3.900 60.567 1.00 95.88 101 ASP A CA 1
ATOM 814 C C . ASP A 1 101 ? -16.966 -2.795 60.436 1.00 95.88 101 ASP A C 1
ATOM 816 O O . ASP A 1 101 ? -17.046 -1.770 61.119 1.00 95.88 101 ASP A O 1
ATOM 820 N N . ASP A 1 102 ? -16.000 -2.977 59.528 1.00 96.88 102 ASP A N 1
ATOM 821 C CA . ASP A 1 102 ? -15.019 -1.965 59.129 1.00 96.88 102 ASP A CA 1
ATOM 822 C C . ASP A 1 102 ? -15.429 -1.319 57.797 1.00 96.88 102 ASP A C 1
ATOM 824 O O . ASP A 1 102 ? -15.629 -1.986 56.783 1.00 96.88 102 ASP A O 1
ATOM 828 N N . ILE A 1 103 ? -15.540 0.010 57.787 1.00 94.06 103 ILE A N 1
ATOM 829 C CA . ILE A 1 103 ? -15.949 0.764 56.599 1.00 94.06 103 ILE A CA 1
ATOM 830 C C . ILE A 1 103 ? -14.905 0.715 55.479 1.00 94.06 103 ILE A C 1
ATOM 832 O O . ILE A 1 103 ? -15.267 0.874 54.314 1.00 94.06 103 ILE A O 1
ATOM 836 N N . GLU A 1 104 ? -13.631 0.475 55.800 1.00 96.62 104 GLU A N 1
ATOM 837 C CA . GLU A 1 104 ? -12.564 0.375 54.799 1.00 96.62 104 GLU A CA 1
ATOM 838 C C . GLU A 1 104 ? -12.716 -0.875 53.915 1.00 96.62 104 GLU A C 1
ATOM 840 O O . GLU A 1 104 ? -12.234 -0.901 52.781 1.00 96.62 104 GLU A O 1
ATOM 845 N N . GLU A 1 105 ? -13.468 -1.886 54.363 1.00 96.62 105 GLU A N 1
ATOM 846 C CA . GLU A 1 105 ? -13.778 -3.066 53.550 1.00 96.62 105 GLU A CA 1
ATOM 847 C C . GLU A 1 105 ? -14.660 -2.722 52.338 1.00 96.62 105 GLU A C 1
ATOM 849 O O . GLU A 1 105 ? -14.547 -3.365 51.290 1.00 96.62 105 GLU A O 1
ATOM 854 N N . CYS A 1 106 ? -15.445 -1.636 52.410 1.00 95.81 106 CYS A N 1
ATOM 855 C CA . CYS A 1 106 ? -16.230 -1.136 51.279 1.00 95.81 106 CYS A CA 1
ATOM 856 C C . CYS A 1 106 ? -15.362 -0.767 50.066 1.00 95.81 106 CYS A C 1
ATOM 858 O O . CYS A 1 106 ? -15.845 -0.818 48.935 1.00 95.81 106 CYS A O 1
ATOM 860 N N . ALA A 1 107 ? -14.082 -0.428 50.261 1.00 96.19 107 ALA A N 1
ATOM 861 C CA . ALA A 1 107 ? -13.172 -0.097 49.164 1.00 96.19 107 ALA A CA 1
ATOM 862 C C . ALA A 1 107 ? -12.913 -1.280 48.210 1.00 96.19 107 ALA A C 1
ATOM 864 O O . ALA A 1 107 ? -12.471 -1.071 47.078 1.00 96.19 107 ALA A O 1
ATOM 865 N N . PHE A 1 108 ? -13.197 -2.510 48.651 1.00 96.81 108 PHE A N 1
ATOM 866 C CA . PHE A 1 108 ? -12.972 -3.740 47.890 1.00 96.81 108 PHE A CA 1
ATOM 867 C C . PHE A 1 108 ? -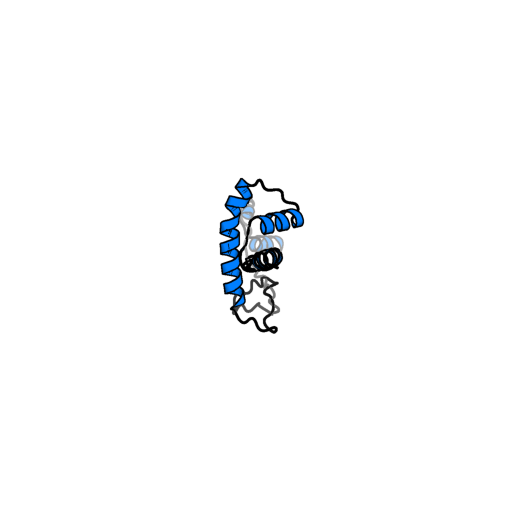14.263 -4.370 47.350 1.00 96.81 108 PHE A C 1
ATOM 869 O O . PHE A 1 108 ? -14.201 -5.390 46.664 1.00 96.81 108 PHE A O 1
ATOM 876 N N . MET A 1 109 ? -15.419 -3.770 47.637 1.00 96.62 109 MET A N 1
ATOM 877 C CA . MET A 1 109 ? -16.722 -4.261 47.195 1.00 96.62 109 MET A CA 1
ATOM 878 C C . MET A 1 109 ? -17.000 -3.877 45.737 1.00 96.62 109 MET A C 1
ATOM 880 O O . MET A 1 109 ? -16.553 -2.847 45.225 1.00 96.62 109 MET A O 1
ATOM 884 N N . THR A 1 110 ? -17.766 -4.712 45.042 1.00 95.19 110 THR A N 1
ATOM 885 C CA . THR A 1 110 ? -18.220 -4.438 43.678 1.00 95.19 110 THR A CA 1
ATOM 886 C C . THR A 1 110 ? -19.260 -3.316 43.653 1.00 95.19 110 THR A C 1
ATOM 888 O O . THR A 1 110 ? -19.935 -3.021 44.640 1.00 95.19 110 THR A O 1
ATOM 891 N N . VAL A 1 111 ? -19.455 -2.711 42.477 1.00 93.56 111 VAL A N 1
ATOM 892 C CA . VAL A 1 111 ? -20.464 -1.654 42.284 1.00 93.56 111 VAL A CA 1
ATOM 893 C C . VAL A 1 111 ? -21.874 -2.129 42.664 1.00 93.56 111 VAL A C 1
ATOM 895 O O . VAL A 1 111 ? -22.649 -1.339 43.193 1.00 93.56 111 VAL A O 1
ATOM 898 N N . GLY A 1 112 ? -22.210 -3.402 42.419 1.00 93.38 112 GLY A N 1
ATOM 899 C CA . GLY A 1 112 ? -23.525 -3.959 42.754 1.00 93.38 112 GLY A CA 1
ATOM 900 C C . GLY A 1 112 ? -23.761 -4.073 44.261 1.00 93.38 112 GLY A C 1
ATOM 901 O O . GLY A 1 112 ? -24.825 -3.691 44.739 1.00 93.38 112 GLY A O 1
ATOM 902 N N . GLU A 1 113 ? -22.752 -4.525 45.003 1.00 94.62 113 GLU A N 1
ATOM 903 C CA . GLU A 1 113 ? -22.807 -4.650 46.465 1.00 94.62 113 GLU A CA 1
ATOM 904 C C . GLU A 1 113 ? -22.865 -3.266 47.135 1.00 94.62 113 GLU A C 1
ATOM 906 O O . GLU A 1 113 ? -23.693 -3.020 48.010 1.00 94.62 113 GLU A O 1
ATOM 911 N N . LEU A 1 114 ? -22.059 -2.306 46.661 1.00 95.50 114 LEU A N 1
ATOM 912 C CA . LEU A 1 114 ? -22.100 -0.920 47.145 1.00 95.50 114 LEU A CA 1
ATOM 913 C C . LEU A 1 114 ? -23.440 -0.239 46.843 1.00 95.50 114 LEU A C 1
ATOM 915 O O . LEU A 1 114 ? -23.968 0.494 47.678 1.00 95.50 114 LEU A O 1
ATOM 919 N N . ALA A 1 115 ? -24.009 -0.481 45.659 1.00 93.94 115 ALA A N 1
ATOM 920 C CA . ALA A 1 115 ? -25.313 0.060 45.293 1.00 93.94 115 ALA A CA 1
ATOM 921 C C . ALA A 1 115 ? -26.427 -0.444 46.223 1.00 93.94 115 ALA A C 1
ATOM 923 O O . ALA A 1 115 ? -27.318 0.337 46.560 1.00 93.94 115 ALA A O 1
ATOM 924 N N . HIS A 1 116 ? -26.366 -1.706 46.665 1.00 95.00 116 HIS A N 1
ATOM 925 C CA . HIS A 1 116 ? -27.301 -2.245 47.652 1.00 95.00 116 HIS A CA 1
ATOM 926 C C . HIS A 1 116 ? -27.191 -1.502 48.989 1.00 95.00 116 HIS A C 1
ATOM 928 O O . HIS A 1 116 ? -28.191 -0.966 49.459 1.00 95.00 116 HIS A O 1
ATOM 934 N N . LEU A 1 117 ? -25.972 -1.361 49.526 1.00 94.31 117 LEU A N 1
ATOM 935 C CA . LEU A 1 117 ? -25.716 -0.668 50.797 1.00 94.31 117 LEU A CA 1
ATOM 936 C C . LEU A 1 117 ? -26.102 0.819 50.796 1.00 94.31 117 LEU A C 1
ATOM 938 O O . LEU A 1 117 ? -26.412 1.371 51.846 1.00 94.31 117 LEU A O 1
ATOM 942 N N . ILE A 1 118 ? -26.053 1.495 49.643 1.00 93.31 118 ILE A N 1
ATOM 943 C CA . ILE A 1 118 ? -26.487 2.898 49.513 1.00 93.31 118 ILE A CA 1
ATOM 944 C C . ILE A 1 118 ? -28.017 3.006 49.469 1.00 93.31 118 ILE A C 1
ATOM 946 O O . ILE A 1 118 ? -28.588 4.007 49.904 1.00 93.31 118 ILE A O 1
ATOM 950 N N . ARG A 1 119 ? -28.682 2.011 48.877 1.00 90.44 119 ARG A N 1
ATOM 951 C CA . ARG A 1 119 ? -30.130 2.010 48.659 1.00 90.44 119 ARG A CA 1
ATOM 952 C C . ARG A 1 119 ? -30.915 1.754 49.947 1.00 90.44 119 ARG A C 1
ATOM 954 O O . ARG A 1 119 ? -32.022 2.282 50.068 1.00 90.44 119 ARG A O 1
ATOM 961 N N . THR A 1 120 ? -30.395 0.897 50.824 1.00 82.25 120 THR A N 1
ATOM 962 C CA . THR A 1 120 ? -31.048 0.420 52.058 1.00 82.25 120 THR A CA 1
ATOM 963 C C . THR A 1 120 ? -30.543 1.151 53.289 1.00 82.25 120 THR A C 1
ATOM 965 O O . THR A 1 120 ? -31.397 1.591 54.089 1.00 82.25 120 THR A O 1
#

pLDDT: mean 83.84, std 15.53, range [48.06, 97.56]

Sequence (120 aa):
MKKYSILSLLVIISCSDPEKIVKQHLQSAEKLMGLEFTDSERDSILPGLIELRGQYKDLRKLELPNHVTFPLYFLPQSSGLQFPTGNDQYQFQEIVTDRPDDIEECAFMTVGELAHLIRT

Secondary structure (DSSP, 8-state):
--SSTTGGGTTTT----TT---HHHHHHHHHHHT----HHHHHHHHHHHHHHHHHHHHHTTS---TTS----S---PPTT-PPP-S-----------PPPSSGGGGGGS-HHHHHHHHH-

Organism: NCBI:txid408172

Radius of gyration: 37.48 Å; chains: 1; bounding box: 57×31×120 Å

Foldseek 3Di:
DPPVVVVVVVVPPPPDPPPDDDLVVVVVVCVVVVHDDDPVVSVVCRVVVNVVVVVVVVVVVDDDDPVDDDPPDDPVDDPPDDDDPDPDDPDLDADDEDCDPDNVVVVVDDPRRVVNVVVD